Protein AF-A0A1G6WYY4-F1 (afdb_monomer_lite)

Sequence (120 aa):
MRRTTGIIGATIAAVGLTIGTAGLASALPTAIPGTTGHPYVAGVDVESGSYMSFNSDATGLSCYFGVTPGGNGQPNSSFGPGFSFVTLESGDRFDSAGCGDWFLLPAALGSVGSVDSTGS

Radius of gyration: 27.04 Å; chains: 1; bounding box: 32×106×64 Å

Structure (mmCIF, N/CA/C/O backbone):
data_AF-A0A1G6WYY4-F1
#
_entry.id   AF-A0A1G6WYY4-F1
#
loop_
_atom_site.group_PDB
_atom_site.id
_atom_site.type_symbol
_atom_site.label_atom_id
_atom_site.label_alt_id
_atom_site.label_comp_id
_atom_site.label_asym_id
_atom_site.label_entity_id
_atom_site.label_seq_id
_atom_site.pdbx_PDB_ins_code
_atom_site.Cartn_x
_atom_site.Cartn_y
_atom_site.Cartn_z
_atom_site.occupancy
_atom_site.B_iso_or_equiv
_atom_site.auth_seq_id
_atom_site.auth_comp_id
_atom_site.auth_asym_id
_atom_site.auth_atom_id
_atom_site.pdbx_PDB_model_num
ATOM 1 N N . MET A 1 1 ? 3.016 -70.555 50.996 1.00 46.94 1 MET A N 1
ATOM 2 C CA . MET A 1 1 ? 2.899 -69.712 49.785 1.00 46.94 1 MET A CA 1
ATOM 3 C C . MET A 1 1 ? 1.539 -69.015 49.802 1.00 46.94 1 MET A C 1
ATOM 5 O O . MET A 1 1 ? 0.524 -69.678 49.631 1.00 46.94 1 MET A O 1
ATOM 9 N N . ARG A 1 2 ? 1.503 -67.718 50.147 1.00 41.88 2 ARG A N 1
ATOM 10 C CA . ARG A 1 2 ? 0.293 -66.880 50.267 1.00 41.88 2 ARG A CA 1
ATOM 11 C C . ARG A 1 2 ? 0.610 -65.425 49.868 1.00 41.88 2 ARG A C 1
ATOM 13 O O . ARG A 1 2 ? 1.545 -64.869 50.421 1.00 41.88 2 ARG A O 1
ATOM 20 N N . ARG A 1 3 ? -0.255 -64.891 48.988 1.00 46.03 3 ARG A N 1
ATOM 21 C CA . ARG A 1 3 ? -0.800 -63.516 48.828 1.00 46.03 3 ARG A CA 1
ATOM 22 C C . ARG A 1 3 ? 0.182 -62.353 48.589 1.00 46.03 3 ARG A C 1
ATOM 24 O O . ARG A 1 3 ? 0.997 -62.045 49.440 1.00 46.03 3 ARG A O 1
ATOM 31 N N . THR A 1 4 ? 0.200 -61.801 47.369 1.00 51.75 4 THR A N 1
ATOM 32 C CA . THR A 1 4 ? -0.538 -60.591 46.911 1.00 51.75 4 THR A CA 1
ATOM 33 C C . THR A 1 4 ? -0.026 -59.313 47.571 1.00 51.75 4 THR A C 1
ATOM 35 O O . THR A 1 4 ? -0.111 -59.218 48.789 1.00 51.75 4 THR A O 1
ATOM 38 N N . THR A 1 5 ? 0.437 -58.337 46.775 1.00 50.22 5 THR A N 1
ATOM 39 C CA . THR A 1 5 ? 0.063 -56.899 46.803 1.00 50.22 5 THR A CA 1
ATOM 40 C C . THR A 1 5 ? 1.110 -56.088 46.031 1.00 50.22 5 THR A C 1
ATOM 42 O O . THR A 1 5 ? 2.258 -55.994 46.446 1.00 50.22 5 THR A O 1
ATOM 45 N N . GLY A 1 6 ? 0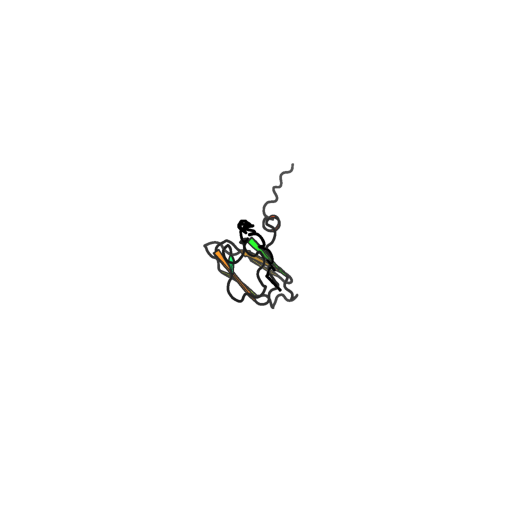.702 -55.479 44.919 1.00 47.31 6 GLY A N 1
ATOM 46 C CA . GLY A 1 6 ? 1.452 -54.426 44.239 1.00 47.31 6 GLY A CA 1
ATOM 47 C C . GLY A 1 6 ? 0.472 -53.335 43.835 1.00 47.31 6 GLY A C 1
ATOM 48 O O . GLY A 1 6 ? -0.047 -53.353 42.726 1.00 47.31 6 GLY A O 1
ATOM 49 N N . ILE A 1 7 ? 0.145 -52.454 44.780 1.00 53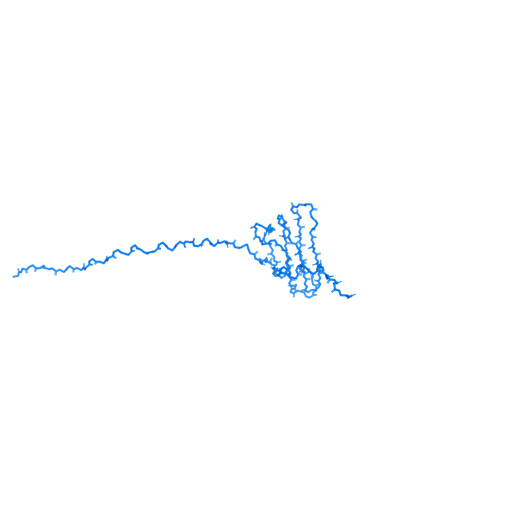.72 7 ILE A N 1
ATOM 50 C CA . ILE A 1 7 ? -0.661 -51.252 44.557 1.00 53.72 7 ILE A CA 1
ATOM 51 C C . ILE A 1 7 ? 0.298 -50.232 43.942 1.00 53.72 7 ILE A C 1
ATOM 53 O O . ILE A 1 7 ? 1.194 -49.753 44.633 1.00 53.72 7 ILE A O 1
ATOM 57 N N . ILE A 1 8 ? 0.158 -49.936 42.650 1.00 54.28 8 ILE A N 1
ATOM 58 C CA . ILE A 1 8 ? 0.848 -48.795 42.039 1.00 54.28 8 ILE A CA 1
ATOM 59 C C . ILE A 1 8 ? -0.117 -47.616 42.093 1.00 54.28 8 ILE A C 1
ATOM 61 O O . ILE A 1 8 ? -1.282 -47.725 41.713 1.00 54.28 8 ILE A O 1
ATOM 65 N N . GLY A 1 9 ? 0.387 -46.550 42.709 1.00 46.41 9 GLY A N 1
ATOM 66 C CA . GLY A 1 9 ? -0.359 -45.463 43.317 1.00 46.41 9 GLY A CA 1
ATOM 67 C C . GLY A 1 9 ? -1.262 -44.666 42.383 1.00 46.41 9 GLY A C 1
ATOM 68 O O . GLY A 1 9 ? -0.991 -44.475 41.201 1.00 46.41 9 GLY A O 1
ATOM 69 N N . ALA A 1 10 ? -2.321 -44.140 42.994 1.00 53.16 10 ALA A N 1
ATOM 70 C CA . ALA A 1 10 ? -3.114 -43.045 42.470 1.00 53.16 10 ALA A CA 1
ATOM 71 C C . ALA A 1 10 ? -2.253 -41.777 42.365 1.00 53.16 10 ALA A C 1
ATOM 73 O O . ALA A 1 10 ? -1.701 -41.318 43.367 1.00 53.16 10 ALA A O 1
ATOM 74 N N . THR A 1 11 ? -2.170 -41.188 41.173 1.00 57.12 11 THR A N 1
ATOM 75 C CA . THR A 1 11 ? -1.697 -39.811 41.004 1.00 57.12 11 THR A CA 1
ATOM 76 C C . THR A 1 11 ? -2.874 -38.868 40.817 1.00 57.12 11 THR A C 1
ATOM 78 O O . THR A 1 11 ? -3.846 -39.153 40.120 1.00 57.12 11 THR A O 1
ATOM 81 N N . ILE A 1 12 ? -2.745 -37.761 41.532 1.00 57.91 12 ILE A N 1
ATOM 82 C CA . ILE A 1 12 ? -3.738 -36.767 41.911 1.00 57.91 12 ILE A CA 1
ATOM 83 C C . ILE A 1 12 ? -4.191 -35.931 40.708 1.00 57.91 12 ILE A C 1
ATOM 85 O O . ILE A 1 12 ? -3.394 -35.583 39.839 1.00 57.91 12 ILE A O 1
ATOM 89 N N . ALA A 1 13 ? -5.480 -35.586 40.695 1.00 49.84 13 ALA A N 1
ATOM 90 C CA . ALA A 1 13 ? -6.070 -34.622 39.780 1.00 49.84 13 ALA A CA 1
ATOM 91 C C . ALA A 1 13 ? -5.387 -33.251 39.914 1.00 49.84 13 ALA A C 1
ATOM 93 O O . ALA A 1 13 ? -5.419 -32.642 40.981 1.00 49.84 13 ALA A O 1
ATOM 94 N N . ALA A 1 14 ? -4.835 -32.740 38.815 1.00 50.38 14 ALA A N 1
ATOM 95 C CA . ALA A 1 14 ? -4.546 -31.322 38.656 1.00 50.38 14 ALA A CA 1
ATOM 96 C C . ALA A 1 14 ? -5.615 -30.723 37.734 1.00 50.38 14 ALA A C 1
ATOM 98 O O . ALA A 1 14 ? -5.464 -30.667 36.517 1.00 50.38 14 ALA A O 1
ATOM 99 N N . VAL A 1 15 ? -6.727 -30.296 38.337 1.00 56.22 15 VAL A N 1
ATOM 100 C CA . VAL A 1 15 ? -7.535 -29.211 37.777 1.00 56.22 15 VAL A CA 1
ATOM 101 C C . VAL A 1 15 ? -6.696 -27.948 37.945 1.00 56.22 15 VAL A C 1
ATOM 103 O O . VAL A 1 15 ? -6.568 -27.404 39.036 1.00 56.22 15 VAL A O 1
ATOM 106 N N . GLY A 1 16 ? -6.059 -27.535 36.863 1.00 45.22 16 GLY A N 1
ATOM 107 C CA . GLY A 1 16 ? -5.291 -26.304 36.750 1.00 45.22 16 GLY A CA 1
ATOM 108 C C . GLY A 1 16 ? -4.954 -26.162 35.273 1.00 45.22 16 GLY A C 1
ATOM 109 O O . GLY A 1 16 ? -4.421 -27.084 34.678 1.00 45.22 16 GLY A O 1
ATOM 110 N N . LEU A 1 17 ? -5.300 -25.098 34.574 1.00 44.78 17 LEU A N 1
ATOM 111 C CA . LEU A 1 17 ? -5.493 -23.727 34.994 1.00 44.78 17 LEU A CA 1
ATOM 112 C C . LEU A 1 17 ? -6.374 -23.107 33.907 1.00 44.78 17 LEU A C 1
ATOM 114 O O . LEU A 1 17 ? -6.034 -23.181 32.727 1.00 44.78 17 LEU A O 1
ATOM 118 N N . THR A 1 18 ? -7.502 -22.504 34.280 1.00 55.12 18 THR A N 1
ATOM 119 C CA . THR A 1 18 ? -8.164 -21.522 33.421 1.00 55.12 18 THR A CA 1
ATOM 120 C C . THR A 1 18 ? -7.209 -20.344 33.281 1.00 55.12 18 THR A C 1
ATOM 122 O O . THR A 1 18 ? -7.256 -19.396 34.064 1.00 55.12 18 THR A O 1
ATOM 125 N N . ILE A 1 19 ? -6.294 -20.415 32.316 1.00 58.59 19 ILE A N 1
ATOM 126 C CA . ILE A 1 19 ? -5.663 -19.215 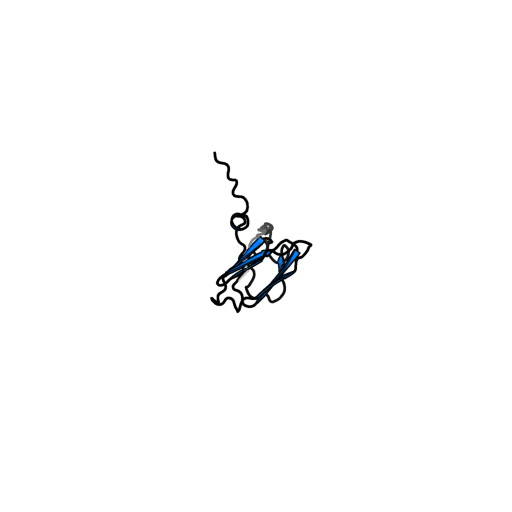31.791 1.00 58.59 19 ILE A CA 1
ATOM 127 C C . ILE A 1 19 ? -6.776 -18.569 30.987 1.00 58.59 19 ILE A C 1
ATOM 129 O O . ILE A 1 19 ? -7.101 -19.020 29.889 1.00 58.59 19 ILE A O 1
ATOM 133 N N . GLY A 1 20 ? -7.439 -17.588 31.599 1.00 50.78 20 GLY A N 1
ATOM 134 C CA . GLY A 1 20 ? -8.338 -16.711 30.876 1.00 50.78 20 GLY A CA 1
ATOM 135 C C . GLY A 1 20 ? -7.594 -16.247 29.636 1.00 50.78 20 GLY A C 1
ATOM 136 O O . GLY A 1 20 ? -6.499 -15.694 29.743 1.00 50.78 20 GLY A O 1
ATOM 137 N N . THR A 1 21 ? -8.149 -16.542 28.465 1.00 52.88 21 THR A N 1
ATOM 138 C CA . THR A 1 21 ? -7.766 -15.887 27.224 1.00 52.88 21 THR A CA 1
ATOM 139 C C . THR A 1 21 ? -7.964 -14.403 27.471 1.00 52.88 21 THR A C 1
ATOM 141 O O . THR A 1 21 ? -9.079 -13.895 27.363 1.00 52.88 21 THR A O 1
ATOM 144 N N . ALA A 1 22 ? -6.894 -13.723 27.888 1.00 54.72 22 ALA A N 1
ATOM 145 C CA . ALA A 1 22 ? -6.781 -12.292 27.732 1.00 54.72 22 ALA A CA 1
ATOM 146 C C . ALA A 1 22 ? -7.158 -12.051 26.277 1.00 54.72 22 ALA A C 1
ATOM 148 O O . ALA A 1 22 ? -6.519 -12.614 25.386 1.00 54.72 22 ALA A O 1
ATOM 149 N N . GLY A 1 23 ? -8.282 -11.366 26.068 1.00 45.16 23 GLY A N 1
ATOM 150 C CA . GLY A 1 23 ? -8.762 -11.049 24.739 1.00 45.16 23 GLY A CA 1
ATOM 151 C C . GLY A 1 23 ? -7.610 -10.392 24.009 1.00 45.16 23 GLY A C 1
ATOM 152 O O . GLY A 1 23 ? -7.231 -9.268 24.334 1.00 45.16 23 GLY A O 1
ATOM 153 N N . LEU A 1 24 ? -7.009 -11.126 23.075 1.00 45.12 24 LEU A N 1
ATOM 154 C CA . LEU A 1 24 ? -6.186 -10.525 22.055 1.00 45.12 24 LEU A CA 1
ATOM 155 C C . LEU A 1 24 ? -7.182 -9.644 21.317 1.00 45.12 24 LEU A C 1
ATOM 157 O O . LEU A 1 24 ? -7.992 -10.140 20.539 1.00 45.12 24 LEU A O 1
ATOM 161 N N . ALA A 1 25 ? -7.206 -8.355 21.642 1.00 49.06 25 ALA A N 1
ATOM 162 C CA . ALA A 1 25 ? -7.681 -7.378 20.691 1.00 49.06 25 ALA A CA 1
ATOM 163 C C . ALA A 1 25 ? -6.766 -7.585 19.485 1.00 49.06 25 ALA A C 1
ATOM 165 O O . ALA A 1 25 ? -5.610 -7.167 19.502 1.00 49.06 25 ALA A O 1
ATOM 166 N N . SER A 1 26 ? -7.218 -8.400 18.532 1.00 57.53 26 SER A N 1
ATOM 167 C CA . SER A 1 26 ? -6.501 -8.663 17.299 1.00 57.53 26 SER A CA 1
ATOM 168 C C . SER A 1 26 ? -6.445 -7.328 16.577 1.00 57.53 26 SER A C 1
ATOM 170 O O . SER A 1 26 ? -7.410 -6.933 15.930 1.00 57.53 26 SER A O 1
ATOM 172 N N . ALA A 1 27 ? -5.360 -6.584 16.790 1.00 69.44 27 ALA A N 1
ATOM 173 C CA . ALA A 1 27 ? -5.081 -5.395 16.012 1.00 69.44 27 ALA A CA 1
ATOM 174 C C . ALA A 1 27 ? -5.047 -5.817 14.542 1.00 69.44 27 ALA A C 1
ATOM 176 O O . ALA A 1 27 ? -4.523 -6.891 14.216 1.00 69.44 27 ALA A O 1
ATOM 177 N N . LEU A 1 28 ? -5.663 -5.011 13.679 1.00 76.94 28 LEU A N 1
ATOM 178 C CA . LEU A 1 28 ? -5.640 -5.291 12.253 1.00 76.94 28 LEU A CA 1
ATOM 179 C C . LEU A 1 28 ? -4.181 -5.280 11.765 1.00 76.94 28 LEU A C 1
ATOM 181 O O . LEU A 1 28 ? -3.343 -4.573 12.331 1.00 76.94 28 LEU A O 1
ATOM 185 N N . PRO A 1 29 ? -3.854 -6.062 10.726 1.00 80.00 29 PRO A N 1
ATOM 186 C CA . PRO A 1 29 ? -2.552 -5.990 10.087 1.00 80.00 29 PRO A CA 1
ATOM 187 C C . PRO A 1 29 ? -2.219 -4.556 9.651 1.00 80.00 29 PRO A C 1
ATOM 189 O O . PRO A 1 29 ? -3.052 -3.859 9.070 1.00 80.00 29 PRO A O 1
ATOM 192 N N . THR A 1 30 ? -0.976 -4.146 9.901 1.00 86.88 30 THR A N 1
ATOM 193 C CA . THR A 1 30 ? -0.416 -2.834 9.527 1.00 86.88 30 THR A CA 1
ATOM 194 C C . THR A 1 30 ? 0.512 -2.911 8.314 1.00 86.88 30 THR A C 1
ATOM 196 O O . THR A 1 30 ? 1.219 -1.955 7.991 1.00 86.88 30 THR A O 1
ATOM 199 N N . ALA A 1 31 ? 0.533 -4.063 7.644 1.00 90.06 31 ALA A N 1
ATOM 200 C CA . ALA A 1 31 ? 1.290 -4.291 6.427 1.00 90.06 31 ALA A CA 1
ATOM 201 C C . ALA A 1 31 ? 0.401 -4.961 5.375 1.00 90.06 31 ALA A C 1
ATOM 203 O O . ALA A 1 31 ? -0.370 -5.866 5.701 1.00 90.06 31 ALA A O 1
ATOM 204 N N . ILE A 1 32 ? 0.534 -4.528 4.123 1.00 91.31 32 ILE A N 1
ATOM 205 C CA . ILE A 1 32 ? -0.186 -5.078 2.969 1.00 91.31 32 ILE A CA 1
ATOM 206 C C . ILE A 1 32 ? 0.855 -5.643 2.003 1.00 91.31 32 ILE A C 1
ATOM 208 O O . ILE A 1 32 ? 1.813 -4.933 1.686 1.00 91.31 32 ILE A O 1
ATOM 212 N N . PRO A 1 33 ? 0.711 -6.889 1.524 1.00 91.06 33 PRO A N 1
ATOM 213 C CA . PRO A 1 33 ? 1.636 -7.424 0.535 1.00 91.06 33 PRO A CA 1
ATOM 214 C C . PRO A 1 33 ? 1.628 -6.560 -0.730 1.00 91.06 33 PRO A C 1
ATOM 216 O O . PRO A 1 33 ? 0.576 -6.092 -1.166 1.00 91.06 33 PRO A O 1
ATOM 219 N N . GLY A 1 34 ? 2.794 -6.383 -1.351 1.00 87.38 34 GLY A N 1
ATOM 220 C CA . GLY A 1 34 ? 2.941 -5.551 -2.553 1.00 87.38 34 GLY A CA 1
ATOM 221 C C . GLY A 1 34 ? 2.240 -6.082 -3.812 1.00 87.38 34 GLY A C 1
ATOM 222 O O . GLY A 1 34 ? 2.147 -5.391 -4.827 1.00 87.38 34 GLY A O 1
ATOM 223 N N . THR A 1 35 ? 1.754 -7.325 -3.765 1.00 89.94 35 THR A N 1
ATOM 224 C CA . THR A 1 35 ? 0.808 -7.879 -4.738 1.00 89.94 35 THR A CA 1
ATOM 225 C C . THR A 1 35 ? -0.366 -8.491 -3.992 1.00 89.94 35 THR A C 1
ATOM 227 O O . THR A 1 35 ? -0.210 -9.471 -3.259 1.00 89.94 35 THR A O 1
ATOM 230 N N . THR A 1 36 ? -1.543 -7.912 -4.175 1.00 89.19 36 THR A N 1
ATOM 231 C CA . THR A 1 36 ? -2.780 -8.340 -3.537 1.00 89.19 36 THR A CA 1
ATOM 232 C C . THR A 1 36 ? -3.439 -9.435 -4.375 1.00 89.19 36 THR A C 1
ATOM 234 O O . THR A 1 36 ? -3.526 -9.356 -5.597 1.00 89.19 36 THR A O 1
ATOM 237 N N . GLY A 1 37 ? -3.890 -10.511 -3.723 1.00 87.62 37 GLY A N 1
ATOM 238 C CA . GLY A 1 37 ? -4.691 -11.557 -4.382 1.00 87.62 37 GLY A CA 1
ATOM 239 C C . GLY A 1 37 ? -6.184 -11.215 -4.462 1.00 87.62 37 GLY A C 1
ATOM 240 O O . GLY A 1 37 ? -6.944 -11.906 -5.136 1.00 87.62 37 GLY A O 1
ATOM 241 N N . HIS A 1 38 ? -6.602 -10.189 -3.721 1.00 90.19 38 HIS A N 1
ATOM 242 C CA . HIS A 1 38 ? -7.941 -9.614 -3.657 1.00 90.19 38 HIS A CA 1
ATOM 243 C C . HIS A 1 38 ? -7.844 -8.200 -3.054 1.00 90.19 38 HIS A C 1
ATOM 245 O O . HIS A 1 38 ? -6.877 -7.930 -2.338 1.00 90.19 38 HIS A O 1
ATOM 251 N N . PRO A 1 39 ? -8.843 -7.325 -3.269 1.00 91.69 39 PRO A N 1
ATOM 252 C CA . PRO A 1 39 ? -8.841 -5.994 -2.674 1.00 91.69 39 PRO A CA 1
ATOM 253 C C . PRO A 1 39 ? -8.962 -6.063 -1.148 1.00 91.69 39 PRO A C 1
ATOM 255 O O . PRO A 1 39 ? -9.876 -6.711 -0.637 1.00 91.69 39 PRO A O 1
ATOM 258 N N . TYR A 1 40 ? -8.087 -5.355 -0.439 1.00 92.25 40 TYR A N 1
ATOM 259 C CA . TYR A 1 40 ? -8.128 -5.190 1.014 1.00 92.25 40 TYR A CA 1
ATOM 260 C C . TYR A 1 40 ? -9.036 -4.023 1.389 1.00 92.25 40 TYR A C 1
ATOM 262 O O . TYR A 1 40 ? -8.928 -2.945 0.809 1.00 92.25 40 TYR A O 1
ATOM 270 N N . VAL A 1 41 ? -9.903 -4.210 2.378 1.00 93.81 41 VAL A N 1
ATOM 271 C CA . VAL A 1 41 ? -10.781 -3.166 2.909 1.00 93.81 41 VAL A CA 1
ATOM 272 C C . VAL A 1 41 ? -10.169 -2.562 4.173 1.00 93.81 41 VAL A C 1
ATOM 274 O O . VAL A 1 41 ? -9.994 -3.246 5.183 1.00 93.81 41 VAL A O 1
ATOM 277 N N . ALA A 1 42 ? -9.867 -1.267 4.160 1.00 91.19 42 ALA A N 1
ATOM 278 C CA . ALA A 1 42 ? -9.347 -0.572 5.334 1.00 91.19 42 ALA A CA 1
ATOM 279 C C . ALA A 1 42 ? -10.385 -0.513 6.469 1.00 91.19 42 ALA A C 1
ATOM 281 O O . ALA A 1 42 ? -11.578 -0.313 6.243 1.00 91.19 42 ALA A O 1
ATOM 282 N N . GLY A 1 43 ? -9.933 -0.715 7.706 1.00 88.94 43 GLY A N 1
ATOM 283 C CA . GLY A 1 43 ? -10.783 -0.866 8.891 1.00 88.94 43 GLY A CA 1
ATOM 284 C C . GLY A 1 43 ? -11.433 -2.248 9.043 1.00 88.94 43 GLY A C 1
ATOM 285 O O . GLY A 1 43 ? -12.069 -2.495 10.067 1.00 88.94 43 GLY A O 1
ATOM 286 N N . VAL A 1 44 ? -11.265 -3.152 8.069 1.00 91.38 44 VAL A N 1
ATOM 287 C CA . VAL A 1 44 ? -11.782 -4.533 8.112 1.00 91.38 44 VAL A CA 1
ATOM 288 C C . VAL A 1 44 ? -10.648 -5.544 7.951 1.00 91.38 44 VAL A C 1
ATOM 290 O O . VAL A 1 44 ? -10.418 -6.345 8.853 1.00 91.38 44 VAL A O 1
ATOM 293 N N . ASP A 1 45 ? -9.922 -5.475 6.835 1.00 91.19 45 ASP A N 1
ATOM 294 C CA . ASP A 1 45 ? -8.828 -6.392 6.504 1.00 91.19 45 ASP A CA 1
ATOM 295 C C . ASP A 1 45 ? -7.462 -5.851 6.955 1.00 91.19 45 ASP A C 1
ATOM 297 O O . ASP A 1 45 ? -6.577 -6.625 7.311 1.00 91.19 45 ASP A O 1
ATOM 301 N N . VAL A 1 46 ? -7.289 -4.524 6.944 1.00 91.00 46 VAL A N 1
ATOM 302 C CA . VAL A 1 46 ? -6.056 -3.802 7.318 1.00 91.00 46 VAL A CA 1
ATOM 303 C C . VAL A 1 46 ? -6.391 -2.522 8.075 1.00 91.00 46 VAL A C 1
ATOM 305 O O . VAL A 1 46 ? -7.492 -1.987 7.944 1.00 91.00 46 VAL A O 1
ATOM 308 N N . GLU A 1 47 ? -5.461 -2.008 8.875 1.00 91.38 47 GLU A N 1
ATOM 309 C CA . GLU A 1 47 ? -5.681 -0.757 9.606 1.00 91.38 47 GLU A CA 1
ATOM 310 C C . GLU A 1 47 ? -5.844 0.435 8.641 1.00 91.38 47 GLU A C 1
ATOM 312 O O . GLU A 1 47 ? -5.176 0.512 7.609 1.00 91.38 47 GLU A O 1
ATOM 317 N N . SER A 1 48 ? -6.740 1.375 8.946 1.00 90.88 48 SER A N 1
ATOM 318 C CA . SER A 1 48 ? -6.845 2.628 8.186 1.00 90.88 48 SER A CA 1
ATOM 319 C C . SER A 1 48 ? -5.664 3.545 8.498 1.00 90.88 48 SER A C 1
ATOM 321 O O . SER A 1 48 ? -5.279 3.683 9.658 1.00 90.88 48 SER A O 1
ATOM 323 N N . GLY A 1 49 ? -5.139 4.237 7.494 1.00 90.81 49 GLY A N 1
ATOM 324 C CA . GLY A 1 49 ? -4.054 5.191 7.668 1.00 90.81 49 GLY A CA 1
ATOM 325 C C . GLY A 1 49 ? -3.196 5.337 6.422 1.00 90.81 49 GLY A C 1
ATOM 326 O O . GLY A 1 49 ? -3.585 4.954 5.321 1.00 90.81 49 GLY A O 1
ATOM 327 N N . SER A 1 50 ? -2.024 5.933 6.598 1.00 91.81 50 SER A N 1
ATOM 328 C CA . SER A 1 50 ? -1.102 6.212 5.500 1.00 91.81 50 SER A CA 1
ATOM 329 C C . SER A 1 50 ? -0.094 5.086 5.345 1.00 91.81 50 SER A C 1
ATOM 331 O O . SER A 1 50 ? 0.646 4.804 6.276 1.00 91.81 50 SER A O 1
ATOM 333 N N . TYR A 1 51 ? -0.030 4.479 4.171 1.00 92.31 51 TYR A N 1
ATOM 334 C CA . TYR A 1 51 ? 0.890 3.411 3.822 1.00 92.31 51 TYR A CA 1
ATOM 335 C C . TYR A 1 51 ? 1.969 3.907 2.868 1.00 92.31 51 TYR A C 1
ATOM 337 O O . TYR A 1 51 ? 1.721 4.734 1.987 1.00 92.31 51 TYR A O 1
ATOM 345 N N . MET A 1 52 ? 3.167 3.353 3.018 1.00 91.06 52 MET A N 1
ATOM 346 C CA . MET A 1 52 ? 4.286 3.574 2.114 1.00 91.06 52 MET A CA 1
ATOM 347 C C . MET A 1 52 ? 4.819 2.237 1.615 1.00 91.06 52 MET A C 1
ATOM 349 O O . MET A 1 52 ? 5.059 1.330 2.410 1.00 91.06 52 MET A O 1
ATOM 353 N N . SER A 1 53 ? 5.034 2.138 0.309 1.00 89.94 53 SER A N 1
ATOM 354 C CA . SER A 1 53 ? 5.748 1.028 -0.315 1.00 89.94 53 SER A CA 1
ATOM 355 C C . SER A 1 53 ? 7.041 1.536 -0.932 1.00 89.94 53 SER A C 1
ATOM 357 O O . SER A 1 53 ? 7.070 2.588 -1.579 1.00 89.94 53 SER A O 1
ATOM 359 N N . PHE A 1 54 ? 8.120 0.788 -0.716 1.00 85.19 54 PHE A N 1
ATOM 360 C CA . PHE A 1 54 ? 9.376 0.995 -1.422 1.00 85.19 54 PHE A CA 1
ATOM 361 C C . PHE A 1 54 ? 9.346 0.152 -2.690 1.00 85.19 54 PHE A C 1
ATOM 363 O O . PHE A 1 54 ? 9.324 -1.077 -2.637 1.00 85.19 54 PHE A O 1
ATOM 370 N N . ASN A 1 55 ? 9.343 0.826 -3.836 1.00 74.75 55 ASN A N 1
ATOM 371 C CA . ASN A 1 55 ? 9.381 0.164 -5.127 1.00 74.75 55 ASN A CA 1
ATOM 372 C C . ASN A 1 55 ? 10.762 -0.476 -5.288 1.00 74.75 55 ASN A C 1
ATOM 374 O O . ASN A 1 55 ? 11.778 0.217 -5.309 1.00 74.75 55 ASN A O 1
ATOM 378 N N . SER A 1 56 ? 10.800 -1.802 -5.393 1.00 60.88 56 SER A N 1
ATOM 379 C CA . SER A 1 56 ? 12.025 -2.568 -5.648 1.00 60.88 56 SER A CA 1
ATOM 380 C C . SER A 1 56 ? 12.635 -2.241 -7.017 1.00 60.88 56 SER A C 1
ATOM 382 O O . SER A 1 56 ? 13.846 -2.363 -7.195 1.00 60.88 56 SER A O 1
ATOM 384 N N . ASP A 1 57 ? 11.818 -1.763 -7.959 1.00 62.19 57 ASP A N 1
ATOM 385 C CA . ASP A 1 57 ? 12.252 -1.281 -9.265 1.00 62.19 57 ASP A CA 1
ATOM 386 C C . ASP A 1 57 ? 12.480 0.236 -9.269 1.00 62.19 57 ASP A C 1
ATOM 388 O O . ASP A 1 57 ? 11.548 1.036 -9.146 1.00 62.19 57 ASP A O 1
ATOM 392 N N . ALA A 1 58 ? 13.729 0.646 -9.516 1.00 55.47 58 ALA A N 1
ATOM 393 C CA . ALA A 1 58 ? 14.124 2.053 -9.658 1.00 55.47 58 ALA A CA 1
ATOM 394 C C . ALA A 1 58 ? 13.402 2.783 -10.810 1.00 55.47 58 ALA A C 1
ATOM 396 O O . ALA A 1 58 ? 13.374 4.012 -10.849 1.00 55.47 58 ALA A O 1
ATOM 397 N N . THR A 1 59 ? 12.814 2.037 -11.749 1.00 59.53 59 THR A N 1
ATOM 398 C CA . THR A 1 59 ? 12.024 2.575 -12.863 1.00 59.53 59 THR A CA 1
ATOM 399 C C . THR A 1 59 ? 10.580 2.889 -12.467 1.00 59.53 59 THR A C 1
ATOM 401 O O . THR A 1 59 ? 9.907 3.611 -13.196 1.00 59.53 59 THR A O 1
ATOM 404 N N . GLY A 1 60 ? 10.083 2.350 -11.344 1.00 60.56 60 GLY A N 1
ATOM 405 C CA . GLY A 1 60 ? 8.688 2.463 -10.904 1.00 60.56 60 GLY A CA 1
ATOM 406 C C . GLY A 1 60 ? 7.674 1.714 -11.780 1.00 60.56 60 GLY A C 1
ATOM 407 O O . GLY A 1 60 ? 6.534 1.561 -11.375 1.00 60.56 60 GLY A O 1
ATOM 408 N N . LEU A 1 61 ? 8.066 1.197 -12.948 1.00 65.81 61 LEU A N 1
ATOM 409 C CA . LEU A 1 61 ? 7.142 0.695 -13.978 1.00 65.81 61 LEU A CA 1
ATOM 410 C C . LEU A 1 61 ? 6.406 -0.600 -13.603 1.00 65.81 61 LEU A C 1
ATOM 412 O O . LEU A 1 61 ? 5.412 -0.935 -14.242 1.00 65.81 61 LEU A O 1
ATOM 416 N N . SER A 1 62 ? 6.896 -1.323 -12.597 1.00 78.25 62 SER A N 1
ATOM 417 C CA . SER A 1 62 ? 6.337 -2.606 -12.158 1.00 78.25 62 SER A CA 1
ATOM 418 C C . SER A 1 62 ? 5.249 -2.457 -11.095 1.00 78.25 62 SER A C 1
ATOM 420 O O . SER A 1 62 ? 4.443 -3.368 -10.935 1.00 78.25 62 SER A O 1
ATOM 422 N N . CYS A 1 63 ? 5.223 -1.328 -10.376 1.00 85.56 63 CYS A N 1
ATOM 423 C CA . CYS A 1 63 ? 4.265 -1.099 -9.303 1.00 85.56 63 CYS A CA 1
ATOM 424 C C . CYS A 1 63 ? 3.003 -0.442 -9.852 1.00 85.56 63 CYS A C 1
ATOM 426 O O . CYS A 1 63 ? 3.026 0.671 -10.378 1.00 85.56 63 CYS A O 1
ATOM 428 N N . TYR A 1 64 ? 1.890 -1.137 -9.682 1.00 87.56 64 TYR A N 1
ATOM 429 C CA . TYR A 1 64 ? 0.556 -0.619 -9.908 1.00 87.56 64 TYR A CA 1
ATOM 430 C C . TYR A 1 64 ? -0.229 -0.703 -8.606 1.00 87.56 64 TYR A C 1
ATOM 432 O O . TYR A 1 64 ? -0.186 -1.719 -7.918 1.00 87.56 64 TYR A O 1
ATOM 440 N N . PHE A 1 65 ? -0.977 0.343 -8.280 1.00 90.62 65 PHE A N 1
ATOM 441 C CA . PHE A 1 65 ? -1.928 0.296 -7.182 1.00 90.62 65 PHE A CA 1
ATOM 442 C C . PHE A 1 65 ? -3.173 1.108 -7.517 1.00 90.62 65 PHE A C 1
ATOM 444 O O . PHE A 1 65 ? -3.139 2.041 -8.324 1.00 90.62 65 PHE A O 1
ATOM 451 N N . GLY A 1 66 ? -4.279 0.747 -6.882 1.00 91.75 66 GLY A N 1
ATOM 452 C CA . GLY A 1 66 ? -5.559 1.414 -7.021 1.00 91.75 66 GLY A CA 1
ATOM 453 C C . GLY A 1 66 ? -6.268 1.508 -5.681 1.00 91.75 66 GLY A C 1
ATOM 454 O O . GLY A 1 66 ? -6.211 0.593 -4.860 1.00 91.75 66 GLY A O 1
ATOM 455 N N . VAL A 1 67 ? -6.968 2.623 -5.483 1.00 93.19 67 VAL A N 1
ATOM 456 C CA . VAL A 1 67 ? -7.879 2.802 -4.354 1.00 93.19 67 VAL A CA 1
ATOM 457 C C . VAL A 1 67 ? -9.271 3.057 -4.895 1.00 93.19 67 VAL A C 1
ATOM 459 O O . VAL A 1 67 ? -9.481 3.978 -5.685 1.00 93.19 67 VAL A O 1
ATOM 462 N N . THR A 1 68 ? -10.229 2.244 -4.466 1.00 93.25 68 THR A N 1
ATOM 463 C CA . THR A 1 68 ? -11.649 2.530 -4.664 1.00 93.25 68 THR A CA 1
ATOM 464 C C . THR A 1 68 ? -12.194 3.106 -3.361 1.00 93.25 68 THR A C 1
ATOM 466 O O . THR A 1 68 ? -12.188 2.386 -2.359 1.00 93.25 68 THR A O 1
ATOM 469 N N . PRO A 1 69 ? -12.656 4.367 -3.351 1.00 91.00 69 PRO A N 1
ATOM 470 C CA . PRO A 1 69 ? -13.141 4.989 -2.130 1.00 91.00 69 PRO A CA 1
ATOM 471 C C . PRO A 1 69 ? -14.385 4.267 -1.602 1.00 91.00 69 PRO A C 1
ATOM 473 O O . PRO A 1 69 ? -15.289 3.914 -2.367 1.00 91.00 69 PRO A O 1
ATOM 476 N N . GLY A 1 70 ? -14.433 4.052 -0.288 1.00 86.56 70 GLY A N 1
ATOM 477 C CA . GLY A 1 70 ? -15.591 3.483 0.409 1.00 86.56 70 GLY A CA 1
ATOM 478 C C . GLY A 1 70 ? -16.729 4.487 0.622 1.00 86.56 70 GLY A C 1
ATOM 479 O O . GLY A 1 70 ? -17.853 4.099 0.945 1.00 86.56 70 GLY A O 1
ATOM 480 N N . GLY A 1 71 ? -16.447 5.777 0.426 1.00 85.56 71 GLY A N 1
ATOM 481 C CA . GLY A 1 71 ? -17.381 6.884 0.599 1.00 85.56 71 GLY A CA 1
ATOM 482 C C . GLY A 1 71 ? -17.148 8.016 -0.402 1.00 85.56 71 GLY A C 1
ATOM 483 O O . GLY A 1 71 ? -16.695 7.796 -1.521 1.00 85.56 71 GLY A O 1
ATOM 484 N N . ASN A 1 72 ? -17.473 9.245 0.006 1.00 79.19 72 ASN A N 1
ATOM 485 C CA . ASN A 1 72 ? -17.352 10.434 -0.850 1.00 79.19 72 ASN A CA 1
ATOM 486 C C . ASN A 1 72 ? -15.953 11.080 -0.813 1.00 79.19 72 ASN A C 1
ATOM 488 O O . ASN A 1 72 ? -15.730 12.073 -1.505 1.00 79.19 72 ASN A O 1
ATOM 492 N N . GLY A 1 73 ? -15.042 10.567 0.019 1.00 73.62 73 GLY A N 1
ATOM 493 C CA . GLY A 1 73 ? -13.653 11.017 0.079 1.00 73.62 73 GLY A CA 1
ATOM 494 C C . GLY A 1 73 ? -12.895 10.622 -1.186 1.00 73.62 73 GLY A C 1
ATOM 495 O O . GLY A 1 73 ? -13.127 9.554 -1.751 1.00 73.62 73 GLY A O 1
ATOM 496 N N . GLN A 1 74 ? -12.004 11.492 -1.660 1.00 76.44 74 GLN A N 1
ATOM 497 C CA . GLN A 1 74 ? -11.054 11.111 -2.701 1.00 76.44 74 GLN A CA 1
ATOM 498 C C . GLN 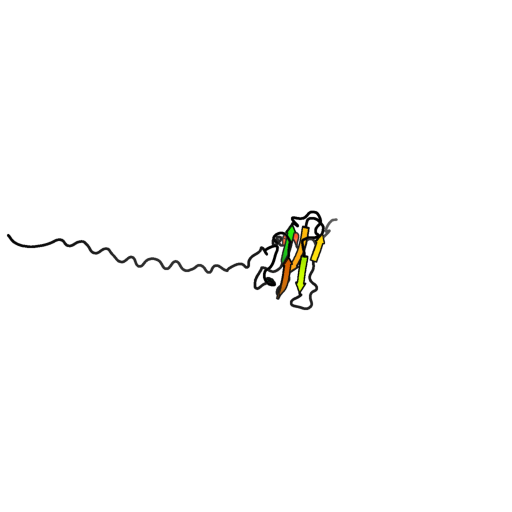A 1 74 ? -9.824 10.486 -2.041 1.00 76.44 74 GLN A C 1
ATOM 500 O O . GLN A 1 74 ? -9.280 11.086 -1.112 1.00 76.44 74 GLN A O 1
ATOM 505 N N . PRO A 1 75 ? -9.352 9.329 -2.529 1.00 78.56 75 PRO A N 1
ATOM 506 C CA . PRO A 1 75 ? -8.165 8.704 -1.978 1.00 78.56 75 PRO A CA 1
ATOM 507 C C . PRO A 1 75 ? -6.947 9.597 -2.215 1.00 78.56 75 PRO A C 1
ATOM 509 O O . PRO A 1 75 ? -6.711 10.076 -3.328 1.00 78.56 75 PRO A O 1
ATOM 512 N N . ASN A 1 76 ? -6.170 9.826 -1.160 1.00 83.06 76 ASN A N 1
ATOM 513 C CA . ASN A 1 76 ? -4.928 10.577 -1.257 1.00 83.06 76 ASN A CA 1
ATOM 514 C C . ASN A 1 76 ? -3.790 9.610 -1.580 1.00 83.06 76 ASN A C 1
ATOM 516 O O . ASN A 1 76 ? -3.429 8.773 -0.756 1.00 83.06 76 ASN A O 1
ATOM 520 N N . SER A 1 77 ? -3.219 9.711 -2.775 1.00 86.00 77 SER A N 1
ATOM 521 C CA . SER A 1 77 ? -2.137 8.828 -3.201 1.00 86.00 77 SER A CA 1
ATOM 522 C C . SER A 1 77 ? -1.100 9.556 -4.034 1.00 86.00 77 SER A C 1
ATOM 524 O O . SER A 1 77 ? -1.434 10.442 -4.819 1.00 86.00 77 SER A O 1
ATOM 526 N N . SER A 1 78 ? 0.152 9.134 -3.906 1.00 82.81 78 SER A N 1
ATOM 527 C CA . SER A 1 78 ? 1.275 9.635 -4.687 1.00 82.81 78 SER A CA 1
ATOM 528 C C . SER A 1 78 ? 2.111 8.469 -5.198 1.00 82.81 78 SER A C 1
ATOM 530 O O . SER A 1 78 ? 2.404 7.525 -4.464 1.00 82.81 78 SER A O 1
ATOM 532 N N . PHE A 1 79 ? 2.499 8.546 -6.466 1.00 82.44 79 PHE A N 1
ATOM 533 C CA . PHE A 1 79 ? 3.315 7.542 -7.133 1.00 82.44 79 PHE A CA 1
ATOM 534 C C . PHE A 1 79 ? 4.607 8.189 -7.624 1.00 82.44 79 PHE A C 1
ATOM 536 O O . PHE A 1 79 ? 4.572 9.203 -8.326 1.00 82.44 79 PHE A O 1
ATOM 543 N N . GLY A 1 80 ? 5.744 7.603 -7.255 1.00 72.25 80 GLY A N 1
ATOM 544 C CA . GLY A 1 80 ? 7.057 8.109 -7.622 1.00 72.25 80 GLY A CA 1
ATOM 545 C C . GLY A 1 80 ? 8.087 7.003 -7.868 1.00 72.25 80 GLY A C 1
ATOM 546 O O . GLY A 1 80 ? 7.905 5.849 -7.461 1.00 72.25 80 GLY A O 1
ATOM 547 N N . PRO A 1 81 ? 9.202 7.343 -8.537 1.00 68.75 81 PRO A N 1
ATOM 548 C CA . PRO A 1 81 ? 10.335 6.438 -8.647 1.00 68.75 81 PRO A CA 1
ATOM 549 C C . PRO A 1 81 ? 10.904 6.157 -7.247 1.00 68.75 81 PRO A C 1
ATOM 551 O O . PRO A 1 81 ? 11.209 7.077 -6.489 1.00 68.75 81 PRO A O 1
ATOM 554 N N . GLY A 1 82 ? 11.027 4.876 -6.893 1.00 77.69 82 GLY A N 1
ATOM 555 C CA . GLY A 1 82 ? 11.582 4.408 -5.617 1.00 77.69 82 GLY A CA 1
ATOM 556 C C . GLY A 1 82 ? 10.584 4.267 -4.462 1.00 77.69 82 GLY A C 1
ATOM 557 O O . GLY A 1 82 ? 10.745 3.356 -3.653 1.00 77.69 82 GLY A O 1
ATOM 558 N N . PHE A 1 83 ? 9.529 5.082 -4.386 1.00 84.69 83 PHE A N 1
ATOM 559 C CA . PHE A 1 83 ? 8.485 4.903 -3.371 1.00 84.69 83 PHE A CA 1
ATOM 560 C C . PHE A 1 83 ? 7.101 5.343 -3.841 1.00 84.69 83 PHE A C 1
ATOM 562 O O . PHE A 1 83 ? 6.947 6.217 -4.692 1.00 84.69 83 PHE A O 1
ATOM 569 N N . SER A 1 84 ? 6.078 4.730 -3.257 1.00 88.31 84 SER A N 1
ATOM 570 C CA . SER A 1 84 ? 4.674 5.090 -3.438 1.00 88.31 8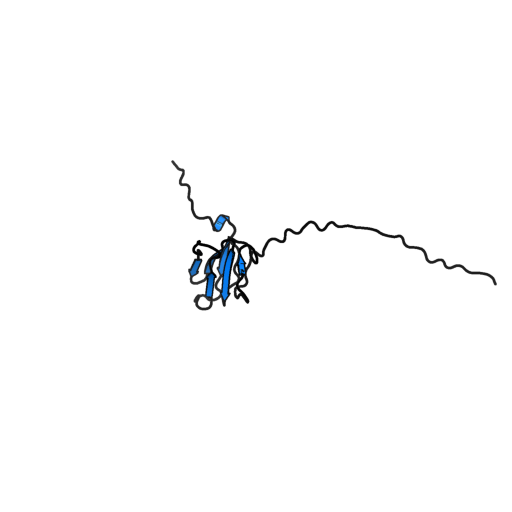4 SER A CA 1
ATOM 571 C C . SER A 1 84 ? 3.997 5.251 -2.086 1.00 88.31 84 SER A C 1
ATOM 573 O O . SER A 1 84 ? 4.387 4.627 -1.099 1.00 88.31 84 SER A O 1
ATOM 575 N N . PHE A 1 85 ? 3.005 6.129 -2.041 1.00 90.00 85 PHE A N 1
ATOM 576 C CA . PHE A 1 85 ? 2.285 6.500 -0.833 1.00 90.00 85 PHE A CA 1
ATOM 577 C C . PHE A 1 85 ? 0.784 6.469 -1.093 1.00 90.00 85 PHE A C 1
ATOM 579 O O . PHE A 1 85 ? 0.322 6.924 -2.141 1.00 90.00 85 PHE A O 1
ATOM 586 N N . VAL A 1 86 ? 0.021 5.992 -0.116 1.00 91.94 86 VAL A N 1
ATOM 587 C CA . VAL A 1 86 ? -1.440 5.998 -0.160 1.00 91.94 86 VAL A CA 1
ATOM 588 C C . VAL A 1 86 ? -2.017 6.194 1.236 1.00 91.94 86 VAL A C 1
ATOM 590 O O . VAL A 1 86 ? -1.546 5.590 2.190 1.00 91.94 86 VAL A O 1
ATOM 593 N N . THR A 1 87 ? -3.046 7.018 1.371 1.00 92.00 87 THR A N 1
ATOM 594 C CA . THR A 1 87 ? -3.860 7.110 2.584 1.00 92.00 87 THR A CA 1
ATOM 595 C C . THR A 1 87 ? -5.161 6.357 2.355 1.00 92.00 87 THR A C 1
ATOM 597 O O . THR A 1 87 ? -5.870 6.641 1.392 1.00 92.00 87 THR A O 1
ATOM 600 N N . LEU A 1 88 ? -5.451 5.405 3.241 1.00 91.44 88 LEU A N 1
ATOM 601 C CA . LEU A 1 88 ? -6.665 4.598 3.238 1.00 91.44 88 LEU A CA 1
ATOM 602 C C . LEU A 1 88 ? -7.559 5.007 4.407 1.00 91.44 88 LEU A C 1
ATOM 604 O O . LEU A 1 88 ? -7.170 4.877 5.572 1.00 91.44 88 LEU A O 1
ATOM 608 N N . GLU A 1 89 ? -8.762 5.472 4.101 1.00 91.44 89 GLU A N 1
ATOM 609 C CA . GLU A 1 89 ? -9.813 5.710 5.084 1.00 91.44 89 GLU A CA 1
ATOM 610 C C . GLU A 1 89 ? -10.617 4.427 5.332 1.00 91.44 89 GLU A C 1
ATOM 612 O O . GLU A 1 89 ? -10.622 3.498 4.527 1.00 91.44 89 GLU A O 1
ATOM 617 N N . SER A 1 90 ? -11.303 4.346 6.474 1.00 91.19 90 SER A N 1
ATOM 618 C CA . SER A 1 90 ? -12.132 3.175 6.784 1.00 91.19 90 SER A CA 1
ATOM 619 C C . SER A 1 90 ? -13.197 2.949 5.704 1.00 91.19 90 SER A C 1
ATOM 621 O O . SER A 1 90 ? -13.960 3.856 5.372 1.00 91.19 90 SER A O 1
ATOM 623 N N . GLY A 1 91 ? -13.255 1.728 5.172 1.00 90.44 91 GLY A N 1
ATOM 624 C CA . GLY A 1 91 ? -14.127 1.337 4.065 1.00 90.44 91 GLY A CA 1
ATOM 625 C C . GLY A 1 91 ? -13.490 1.433 2.676 1.00 90.44 91 GLY A C 1
ATOM 626 O O . GLY A 1 91 ? -14.068 0.892 1.729 1.00 90.44 91 GLY A O 1
ATOM 627 N N . ASP A 1 92 ? -12.317 2.055 2.534 1.00 93.19 92 ASP A N 1
ATOM 628 C CA . ASP A 1 92 ? -11.601 2.096 1.258 1.00 93.19 92 ASP A CA 1
ATOM 629 C C . ASP A 1 92 ? -11.122 0.711 0.844 1.00 93.19 92 ASP A C 1
ATOM 631 O O . ASP A 1 92 ? -10.701 -0.097 1.674 1.00 93.19 92 ASP A O 1
ATOM 635 N N . ARG A 1 93 ? -11.162 0.447 -0.464 1.00 94.12 93 ARG A N 1
ATOM 636 C CA . ARG A 1 93 ? -10.637 -0.785 -1.054 1.00 94.12 93 ARG A CA 1
ATOM 637 C C . ARG A 1 93 ? -9.310 -0.510 -1.727 1.00 94.12 93 ARG A C 1
ATOM 639 O O . ARG A 1 93 ? -9.251 0.294 -2.655 1.00 94.12 93 ARG A O 1
ATOM 646 N N . PHE A 1 94 ? -8.287 -1.222 -1.296 1.00 94.25 94 PHE A N 1
ATOM 647 C CA . PHE A 1 94 ? -6.932 -1.121 -1.799 1.00 94.25 94 PHE A CA 1
ATOM 648 C C . PHE A 1 94 ? -6.541 -2.381 -2.570 1.00 94.25 94 PHE A C 1
ATOM 650 O O . PHE A 1 94 ? -6.728 -3.495 -2.082 1.00 94.25 94 PHE A O 1
ATOM 657 N N . ASP A 1 95 ? -5.971 -2.199 -3.755 1.00 94.50 95 ASP A N 1
ATOM 658 C CA . ASP A 1 95 ? -5.397 -3.274 -4.561 1.00 94.50 95 ASP A CA 1
ATOM 659 C C . ASP A 1 95 ? -4.032 -2.829 -5.101 1.00 94.50 95 ASP A C 1
ATOM 661 O O . ASP A 1 95 ? -3.849 -1.661 -5.456 1.00 94.50 95 ASP A O 1
ATOM 665 N N . SER A 1 96 ? -3.058 -3.735 -5.139 1.00 92.25 96 SER A N 1
ATOM 666 C CA . SER A 1 96 ? -1.741 -3.459 -5.710 1.00 92.25 96 SER A CA 1
ATOM 667 C C . SER A 1 96 ? -1.143 -4.683 -6.387 1.00 92.25 96 SER A C 1
ATOM 669 O O . SER A 1 96 ? -1.434 -5.820 -6.031 1.00 92.25 96 SER A O 1
ATOM 671 N N . ALA A 1 97 ? -0.290 -4.454 -7.375 1.00 90.75 97 ALA A N 1
ATOM 672 C CA . ALA A 1 97 ? 0.406 -5.488 -8.115 1.00 90.75 97 ALA A CA 1
ATOM 673 C C . ALA A 1 97 ? 1.829 -5.030 -8.427 1.00 90.75 97 ALA A C 1
ATOM 675 O O . ALA A 1 97 ? 2.040 -3.906 -8.880 1.00 90.75 97 ALA A O 1
ATOM 676 N N . GLY A 1 98 ? 2.804 -5.912 -8.194 1.00 86.69 98 GLY A N 1
ATOM 677 C CA . GLY A 1 98 ? 4.210 -5.656 -8.517 1.00 86.69 98 GLY A CA 1
ATOM 678 C C . GLY A 1 98 ? 4.863 -4.519 -7.721 1.00 86.69 98 GLY A C 1
ATOM 679 O O . GLY A 1 98 ? 5.931 -4.044 -8.104 1.00 86.69 98 GLY A O 1
ATOM 680 N N . CYS A 1 99 ? 4.249 -4.080 -6.620 1.00 87.69 99 CYS A N 1
ATOM 681 C CA . CYS A 1 99 ? 4.856 -3.150 -5.672 1.00 87.69 99 CYS A CA 1
ATOM 682 C C . CYS A 1 99 ? 5.684 -3.914 -4.624 1.00 87.69 99 CYS A C 1
ATOM 684 O O . CYS A 1 99 ? 5.572 -5.136 -4.490 1.00 87.69 99 CYS A O 1
ATOM 686 N N . GLY A 1 100 ? 6.506 -3.194 -3.857 1.00 88.19 100 GLY A N 1
ATOM 687 C CA . GLY A 1 100 ? 7.016 -3.718 -2.589 1.00 88.19 100 GLY A CA 1
ATOM 688 C C . GLY A 1 100 ? 5.903 -3.776 -1.541 1.00 88.19 100 GLY A C 1
ATOM 689 O O . GLY A 1 100 ? 4.834 -3.190 -1.735 1.00 88.19 100 GLY A O 1
ATOM 690 N N . ASP A 1 101 ? 6.152 -4.449 -0.422 1.00 90.88 101 ASP A N 1
ATOM 691 C CA . ASP A 1 101 ? 5.197 -4.460 0.687 1.00 90.88 101 ASP A CA 1
ATOM 692 C C . ASP A 1 101 ? 4.906 -3.034 1.178 1.00 90.88 101 ASP A C 1
ATOM 694 O O . ASP A 1 101 ? 5.783 -2.164 1.218 1.00 90.88 101 ASP A O 1
ATOM 698 N N . TRP A 1 102 ? 3.646 -2.799 1.524 1.00 92.50 102 TRP A N 1
ATOM 699 C CA . TRP A 1 102 ? 3.146 -1.533 2.031 1.00 92.50 102 TRP A CA 1
ATOM 700 C C . TRP A 1 102 ? 3.159 -1.560 3.547 1.00 92.50 102 TRP A C 1
ATOM 702 O O . TRP A 1 102 ? 2.569 -2.451 4.154 1.00 92.50 102 TRP A O 1
ATOM 712 N N . PHE A 1 103 ? 3.767 -0.555 4.162 1.00 92.44 103 PHE A N 1
ATOM 713 C CA . PHE A 1 103 ? 3.861 -0.442 5.612 1.00 92.44 103 PHE A CA 1
ATOM 714 C C . PHE A 1 103 ? 3.116 0.792 6.098 1.00 92.44 103 PHE A C 1
ATOM 716 O O . PHE A 1 103 ? 3.295 1.883 5.549 1.00 92.44 103 PHE A O 1
ATOM 723 N N . LEU A 1 104 ? 2.302 0.618 7.140 1.00 92.12 104 LEU A N 1
ATOM 724 C CA . LEU A 1 104 ? 1.626 1.718 7.810 1.00 92.12 104 LEU A CA 1
ATOM 725 C C . LEU A 1 104 ? 2.666 2.675 8.401 1.00 92.12 104 LEU A C 1
ATOM 727 O O . LEU A 1 104 ? 3.525 2.298 9.203 1.00 92.12 104 LEU A O 1
ATOM 731 N N . LEU A 1 105 ? 2.576 3.936 8.005 1.00 88.56 105 LEU A N 1
ATOM 732 C CA . LEU A 1 105 ? 3.367 5.014 8.558 1.00 88.56 105 LEU A CA 1
ATOM 733 C C . LEU A 1 105 ? 2.812 5.393 9.934 1.00 88.56 105 LEU A C 1
ATOM 735 O O . LEU A 1 105 ? 1.597 5.524 10.101 1.00 88.56 105 LEU A O 1
ATOM 739 N N . PRO A 1 106 ? 3.683 5.644 10.924 1.00 81.25 106 PRO A N 1
ATOM 740 C CA . PRO A 1 106 ? 3.243 6.170 12.205 1.00 81.25 106 PRO A CA 1
ATOM 741 C C . PRO A 1 106 ? 2.509 7.500 11.995 1.00 81.25 106 PRO A C 1
ATOM 743 O O . PRO A 1 106 ? 2.947 8.341 11.209 1.00 81.25 106 PRO A O 1
ATOM 746 N N . ALA A 1 107 ? 1.416 7.718 12.733 1.00 67.00 107 ALA A N 1
ATOM 747 C CA . ALA A 1 107 ? 0.535 8.884 12.588 1.00 67.00 107 ALA A CA 1
ATOM 748 C C . ALA A 1 107 ? 1.268 10.246 12.625 1.00 67.00 107 ALA A C 1
ATOM 750 O O . ALA A 1 107 ? 0.824 11.207 12.001 1.00 67.00 107 ALA A O 1
ATOM 751 N N . ALA A 1 108 ? 2.435 10.317 13.277 1.00 54.59 108 ALA A N 1
ATOM 752 C CA . ALA A 1 108 ? 3.298 11.500 13.291 1.00 54.59 108 ALA A CA 1
ATOM 753 C C . ALA A 1 108 ? 3.850 11.900 11.903 1.00 54.59 108 ALA A C 1
ATOM 755 O O . ALA A 1 108 ? 4.147 13.069 11.683 1.00 54.59 108 ALA A O 1
ATOM 756 N N . LEU A 1 109 ? 3.968 10.959 10.961 1.00 50.84 109 LEU A N 1
ATOM 757 C CA . LEU A 1 109 ? 4.415 11.203 9.582 1.00 50.84 109 LEU A CA 1
ATOM 758 C C . LEU A 1 109 ? 3.247 11.416 8.607 1.00 50.84 109 LEU A C 1
ATOM 760 O O . LEU A 1 109 ? 3.437 12.008 7.550 1.00 50.84 109 LEU A O 1
ATOM 764 N N . GLY A 1 110 ? 2.036 10.978 8.969 1.00 44.28 110 GLY A N 1
ATOM 765 C CA . GLY A 1 110 ? 0.808 11.224 8.203 1.00 44.28 110 GLY A CA 1
ATOM 766 C C . GLY A 1 110 ? 0.194 12.611 8.431 1.00 44.28 110 GLY A C 1
ATOM 767 O O . GLY A 1 110 ? -0.719 12.991 7.707 1.00 44.28 110 GLY A O 1
ATOM 768 N N . SER A 1 111 ? 0.701 13.367 9.413 1.00 44.28 111 SER A N 1
ATOM 769 C CA . SER A 1 111 ? 0.172 14.668 9.843 1.00 44.28 111 SER A CA 1
ATOM 770 C C . SER A 1 111 ? 1.189 15.811 9.697 1.00 44.28 111 SER A C 1
ATOM 772 O O . SER A 1 111 ? 1.210 16.735 10.511 1.00 44.28 111 SER A O 1
ATOM 774 N N . VAL A 1 112 ? 2.032 15.794 8.656 1.00 46.47 112 VAL A N 1
ATOM 775 C CA . VAL A 1 112 ? 2.839 16.971 8.266 1.00 46.47 112 VAL A CA 1
ATOM 776 C C . VAL A 1 112 ? 1.952 18.017 7.581 1.00 46.47 112 VAL A C 1
ATOM 778 O O . VAL A 1 112 ? 2.057 18.301 6.394 1.00 46.47 112 VAL A O 1
ATOM 781 N N . GLY A 1 113 ? 1.021 18.565 8.353 1.00 45.12 113 GLY A N 1
ATOM 782 C CA . GLY A 1 113 ? -0.004 19.490 7.895 1.00 45.12 113 GLY A CA 1
ATOM 783 C C . GLY A 1 113 ? -0.543 20.360 9.023 1.00 45.12 113 GLY A C 1
ATOM 784 O O . GLY A 1 113 ? -1.747 20.513 9.130 1.00 45.12 113 GLY A O 1
ATOM 785 N N . SER A 1 114 ? 0.334 20.886 9.881 1.00 45.41 114 SER A N 1
ATOM 786 C CA . SER A 1 114 ? 0.170 22.214 10.488 1.00 45.41 114 SER A CA 1
ATOM 78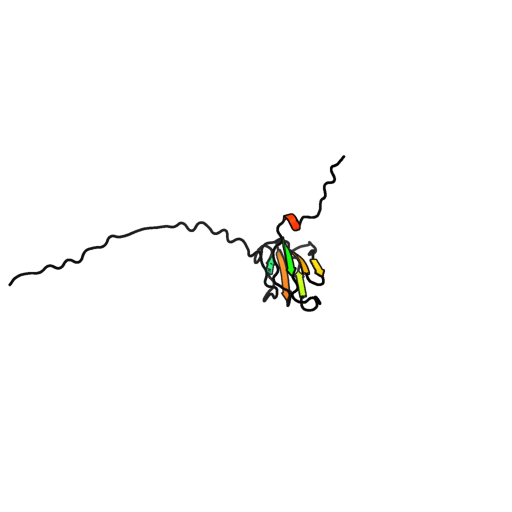7 C C . SER A 1 114 ? 1.477 22.588 11.186 1.00 45.41 114 SER A C 1
ATOM 789 O O . SER A 1 114 ? 1.734 22.188 12.320 1.00 45.41 114 SER A O 1
ATOM 791 N N . VAL A 1 115 ? 2.354 23.319 10.494 1.00 49.81 115 VAL A N 1
ATOM 792 C CA . VAL A 1 115 ? 3.368 24.106 11.202 1.00 49.81 115 VAL A CA 1
ATOM 793 C C . VAL A 1 115 ? 2.636 25.292 11.817 1.00 49.81 115 VAL A C 1
ATOM 795 O O . VAL A 1 115 ? 2.434 26.315 11.167 1.00 49.81 115 VAL A O 1
ATOM 798 N N . ASP A 1 116 ? 2.197 25.134 13.063 1.00 42.84 116 ASP A N 1
ATOM 799 C CA . ASP A 1 116 ? 1.795 26.264 13.893 1.00 42.84 116 ASP A CA 1
ATOM 800 C C . ASP A 1 116 ? 3.038 27.140 14.079 1.00 42.84 116 ASP A C 1
ATOM 802 O O . ASP A 1 116 ? 3.934 26.868 14.880 1.00 42.84 116 ASP A O 1
ATOM 806 N N . SER A 1 117 ? 3.154 28.154 13.226 1.00 44.94 117 SER A N 1
ATOM 807 C CA . SER A 1 117 ? 4.176 29.184 13.340 1.00 44.94 117 SER A CA 1
ATOM 808 C C . SER A 1 117 ? 3.732 30.171 14.415 1.00 44.94 117 SER A C 1
ATOM 810 O O . SER A 1 117 ? 3.338 31.294 14.120 1.00 44.94 117 SER A O 1
ATOM 812 N N . THR A 1 118 ? 3.773 29.749 15.678 1.00 52.03 118 THR A N 1
ATOM 813 C CA . THR A 1 118 ? 3.799 30.678 16.813 1.00 52.03 118 THR A CA 1
ATOM 814 C C . THR A 1 118 ? 5.242 31.067 17.114 1.00 52.03 118 THR A C 1
ATOM 816 O O . THR A 1 118 ? 6.002 30.295 17.695 1.00 52.03 118 THR A O 1
ATOM 819 N N . GLY A 1 119 ? 5.601 32.286 16.719 1.00 48.16 119 GLY A N 1
ATOM 820 C CA . GLY A 1 119 ? 6.823 33.005 17.090 1.00 48.16 119 GLY A CA 1
ATOM 821 C C . GLY A 1 119 ? 7.007 34.180 16.124 1.00 48.16 119 GLY A C 1
ATOM 822 O O . GLY A 1 119 ? 7.042 33.956 14.921 1.00 48.16 119 GLY A O 1
ATOM 823 N N . SER A 1 120 ? 7.058 35.446 16.530 1.00 43.56 120 SER A N 1
ATOM 824 C CA . SER A 1 120 ? 7.262 36.084 17.836 1.00 43.56 120 SER A CA 1
ATOM 825 C C . SER A 1 120 ? 6.559 37.440 17.872 1.00 43.56 120 SER A C 1
ATOM 827 O O . SER A 1 120 ? 6.273 37.979 16.780 1.00 43.56 120 SER A O 1
#

Organism: NCBI:txid168276

pLDDT: mean 73.67, std 18.59, range [41.88, 94.5]

Secondary structure (DSSP, 8-state):
-------PPPPPP-------------PPPSEE-SS-SSPEEBTTTB-SEEEEEE-SSTT-TT-EEEEE-SSSSPPEEEE-SSEEEEEE-TT-EEEEESPPPEEEPPHHHHT---------

Foldseek 3Di:
DDDDDDDDDDDDDPPDDCPPPPPPPVAAAQKDAQADPFWAFDPPRHDFFKKKFFFPDQVQPFKDKDKDAQDPDDWDWDGDRGMIMTGGDGGITIGMGNIHMIGHDDVVVRPPDDPPPDDD